Protein AF-A0A7C6IAJ1-F1 (afdb_monomer_lite)

pLDDT: mean 90.44, std 8.26, range [52.94, 97.19]

Structure (mmCIF, N/CA/C/O backbone):
data_AF-A0A7C6IAJ1-F1
#
_entry.id   AF-A0A7C6IAJ1-F1
#
loop_
_atom_site.group_PDB
_atom_site.id
_atom_site.type_symbol
_atom_site.label_atom_id
_atom_site.label_alt_id
_atom_site.label_comp_id
_atom_site.label_asym_id
_atom_site.label_entity_id
_atom_site.label_seq_id
_atom_site.pdbx_PDB_ins_code
_atom_site.Cartn_x
_atom_site.Cartn_y
_atom_site.Cartn_z
_atom_site.occupancy
_atom_site.B_iso_or_equiv
_atom_site.auth_seq_id
_atom_site.auth_comp_id
_atom_site.auth_asym_id
_atom_site.auth_atom_id
_atom_site.pdbx_PDB_model_num
ATOM 1 N N . MET A 1 1 ? -16.203 -4.344 -2.721 1.00 79.12 1 MET A N 1
ATOM 2 C CA . MET A 1 1 ? -14.735 -4.448 -2.666 1.00 79.12 1 MET A CA 1
ATOM 3 C C . MET A 1 1 ? -14.204 -3.120 -3.144 1.00 79.12 1 MET A C 1
ATOM 5 O O . MET A 1 1 ? -14.415 -2.802 -4.309 1.00 79.12 1 MET A O 1
ATOM 9 N N . THR A 1 2 ? -13.643 -2.338 -2.234 1.00 94.88 2 THR A N 1
ATOM 10 C CA . THR A 1 2 ? -13.069 -1.012 -2.494 1.00 94.88 2 THR A CA 1
ATOM 11 C C . THR A 1 2 ? -11.596 -1.133 -2.899 1.00 94.88 2 THR A C 1
ATOM 13 O O . THR A 1 2 ? -10.996 -2.207 -2.802 1.00 94.88 2 THR A O 1
ATOM 16 N N . ASN A 1 3 ? -10.980 -0.041 -3.347 1.00 95.81 3 ASN A N 1
ATOM 17 C CA . ASN A 1 3 ? -9.541 -0.021 -3.630 1.00 95.81 3 ASN A CA 1
ATOM 18 C C . ASN A 1 3 ? -8.709 -0.262 -2.361 1.00 95.81 3 ASN A C 1
ATOM 20 O O . ASN A 1 3 ? -7.708 -0.982 -2.396 1.00 95.81 3 ASN A O 1
ATOM 24 N N . ASN A 1 4 ? -9.178 0.246 -1.218 1.00 96.31 4 ASN A N 1
ATOM 25 C CA . ASN A 1 4 ? -8.613 -0.037 0.098 1.00 96.31 4 ASN A CA 1
ATOM 26 C C . ASN A 1 4 ? -8.662 -1.541 0.414 1.00 96.31 4 ASN A C 1
ATOM 28 O O . ASN A 1 4 ? -7.665 -2.097 0.876 1.00 96.31 4 ASN A O 1
ATOM 32 N N . ASP A 1 5 ? -9.770 -2.235 0.109 1.00 95.88 5 ASP A N 1
ATOM 33 C CA . ASP A 1 5 ? -9.856 -3.695 0.280 1.00 95.88 5 ASP A CA 1
ATOM 34 C C . ASP A 1 5 ? -8.795 -4.428 -0.544 1.00 95.88 5 ASP A C 1
ATOM 36 O O . ASP A 1 5 ? -8.183 -5.387 -0.066 1.00 95.88 5 ASP A O 1
ATOM 40 N N . VAL A 1 6 ? -8.566 -3.992 -1.787 1.00 95.94 6 VAL A N 1
ATOM 41 C CA . VAL A 1 6 ? -7.537 -4.572 -2.660 1.00 95.94 6 VAL A CA 1
ATOM 42 C C . VAL A 1 6 ? -6.149 -4.355 -2.059 1.00 95.94 6 VAL A C 1
ATOM 44 O O . VAL A 1 6 ? -5.395 -5.322 -1.941 1.00 95.94 6 VAL A O 1
ATOM 47 N N . LEU A 1 7 ? -5.825 -3.139 -1.606 1.00 95.06 7 LEU A N 1
ATOM 48 C CA . LEU A 1 7 ? -4.547 -2.841 -0.946 1.00 95.06 7 LEU A CA 1
ATOM 49 C C . LEU A 1 7 ? -4.334 -3.684 0.316 1.00 95.06 7 LEU A C 1
ATOM 51 O O . LEU A 1 7 ? -3.281 -4.309 0.462 1.00 95.06 7 LEU A O 1
ATOM 55 N N . LYS A 1 8 ? -5.335 -3.765 1.200 1.00 95.56 8 LYS A N 1
ATOM 56 C CA . LYS A 1 8 ? -5.281 -4.581 2.425 1.00 95.56 8 LYS A CA 1
ATOM 57 C C . LYS A 1 8 ? -5.062 -6.061 2.104 1.00 95.56 8 LYS A C 1
ATOM 59 O O . LYS A 1 8 ? -4.239 -6.718 2.741 1.00 95.56 8 LYS A O 1
ATOM 64 N N . ARG A 1 9 ? -5.755 -6.589 1.090 1.00 96.44 9 ARG A N 1
ATOM 65 C CA . ARG A 1 9 ? -5.593 -7.982 0.643 1.00 96.44 9 ARG A CA 1
ATOM 66 C C . ARG A 1 9 ? -4.210 -8.237 0.065 1.00 96.44 9 ARG A C 1
ATOM 68 O O . ARG A 1 9 ? -3.611 -9.246 0.412 1.00 96.44 9 ARG A O 1
ATOM 75 N N . LEU A 1 10 ? -3.688 -7.345 -0.776 1.00 95.62 10 LEU A N 1
ATOM 76 C CA . LEU A 1 10 ? -2.336 -7.473 -1.328 1.00 95.62 10 LEU A CA 1
ATOM 77 C C . LEU A 1 10 ? -1.286 -7.448 -0.217 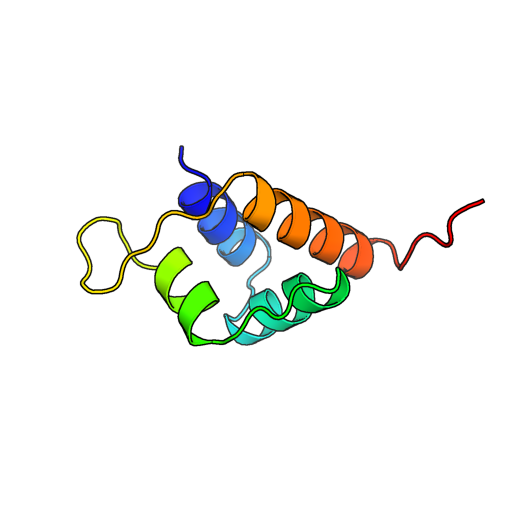1.00 95.62 10 LEU A C 1
ATOM 79 O O . LEU A 1 10 ? -0.400 -8.300 -0.201 1.00 95.62 10 LEU A O 1
ATOM 83 N N . ARG A 1 11 ? -1.433 -6.534 0.747 1.00 95.44 11 ARG A N 1
ATOM 84 C CA . ARG A 1 11 ? -0.577 -6.472 1.931 1.00 95.44 11 ARG A CA 1
ATOM 85 C C . ARG A 1 11 ? -0.571 -7.802 2.686 1.00 95.44 11 ARG A C 1
ATOM 87 O O . ARG A 1 11 ? 0.500 -8.297 3.010 1.00 95.44 11 ARG A O 1
ATOM 94 N N . TYR A 1 12 ? -1.743 -8.385 2.936 1.00 96.81 12 TYR A N 1
ATOM 95 C CA . TYR A 1 12 ? -1.861 -9.661 3.646 1.00 96.81 12 TYR A CA 1
ATOM 96 C C . TYR A 1 12 ? -1.304 -10.845 2.841 1.00 96.81 12 TYR A C 1
ATOM 98 O O . TYR A 1 12 ? -0.518 -11.627 3.361 1.00 96.81 12 TYR A O 1
ATOM 106 N N . VAL A 1 13 ? -1.670 -10.966 1.560 1.00 97.19 13 VAL A N 1
ATOM 107 C CA . VAL A 1 13 ? -1.258 -12.082 0.687 1.00 97.19 13 VAL A CA 1
ATOM 108 C C . VAL A 1 13 ? 0.259 -12.150 0.518 1.00 97.19 13 VAL A C 1
ATOM 110 O O . VAL A 1 13 ? 0.813 -13.243 0.420 1.00 97.19 13 VAL A O 1
ATOM 113 N N . PHE A 1 14 ? 0.931 -11.000 0.474 1.00 96.12 14 PHE A N 1
ATOM 114 C CA . PHE A 1 14 ? 2.383 -10.928 0.327 1.00 96.12 14 PHE A CA 1
ATOM 115 C C . PHE A 1 14 ? 3.142 -10.722 1.643 1.00 96.12 14 PHE A C 1
ATOM 117 O O . PHE A 1 14 ? 4.364 -10.597 1.596 1.00 96.12 14 PHE A O 1
ATOM 124 N N . ASP A 1 15 ? 2.442 -10.693 2.780 1.00 96.75 15 ASP A N 1
ATOM 125 C CA . ASP A 1 15 ? 3.010 -10.412 4.104 1.00 96.75 15 ASP A CA 1
ATOM 126 C C . ASP A 1 15 ? 3.861 -9.125 4.132 1.00 96.75 15 ASP A C 1
ATOM 128 O O . ASP A 1 15 ? 5.017 -9.089 4.556 1.00 96.75 15 ASP A O 1
ATOM 132 N N . TYR A 1 16 ? 3.299 -8.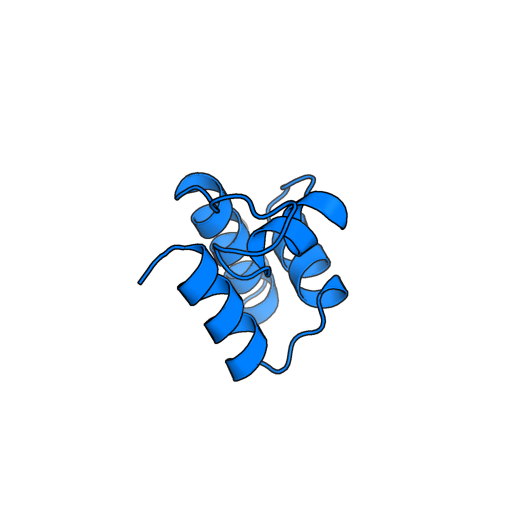038 3.598 1.00 96.25 16 TYR A N 1
ATOM 133 C CA . TYR A 1 16 ? 3.980 -6.750 3.522 1.00 96.25 16 TYR A CA 1
ATOM 134 C C . TYR A 1 16 ? 3.756 -5.887 4.766 1.00 96.25 16 TYR A C 1
ATOM 136 O O . TYR A 1 16 ? 2.641 -5.685 5.261 1.00 96.25 16 TYR A O 1
ATOM 144 N N . SER A 1 17 ? 4.850 -5.291 5.239 1.00 95.00 17 SER A N 1
ATOM 145 C CA . SER A 1 17 ? 4.795 -4.187 6.191 1.00 95.00 17 SER A CA 1
ATOM 146 C C . SER A 1 17 ? 4.278 -2.917 5.507 1.00 95.00 17 SER A C 1
ATOM 148 O O . SER A 1 17 ? 4.391 -2.761 4.290 1.00 95.00 17 SER A O 1
ATOM 150 N N . THR A 1 18 ? 3.747 -1.971 6.284 1.00 92.62 18 THR A N 1
ATOM 151 C CA . THR A 1 18 ? 3.340 -0.655 5.760 1.00 92.62 18 THR A CA 1
ATOM 152 C C . THR A 1 18 ? 4.506 0.052 5.064 1.00 92.62 18 THR A C 1
ATOM 154 O O . THR A 1 18 ? 4.338 0.572 3.966 1.00 92.62 18 THR A O 1
ATOM 157 N N . ASN A 1 19 ? 5.716 -0.036 5.630 1.00 93.88 19 ASN A N 1
ATOM 158 C CA . ASN A 1 19 ? 6.927 0.507 5.009 1.00 93.88 19 ASN A CA 1
ATOM 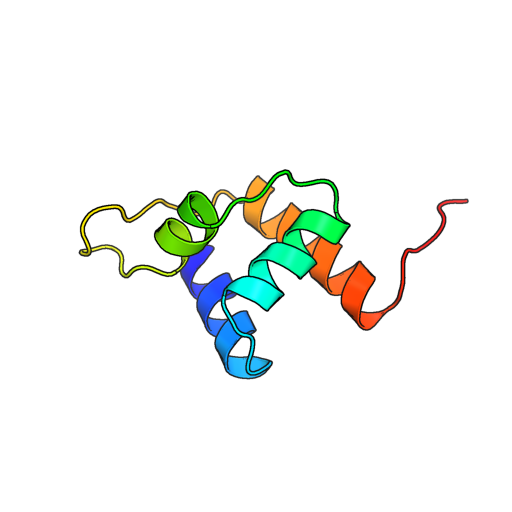159 C C . ASN A 1 19 ? 7.188 -0.111 3.632 1.00 93.88 19 ASN A C 1
ATOM 161 O O . ASN A 1 19 ? 7.454 0.617 2.681 1.00 93.88 19 ASN A O 1
ATOM 165 N N . LYS A 1 20 ? 7.028 -1.434 3.489 1.00 94.88 20 LYS A N 1
ATOM 166 C CA . LYS A 1 20 ? 7.194 -2.095 2.191 1.00 94.88 20 LYS A CA 1
ATOM 167 C C . LYS A 1 20 ? 6.139 -1.641 1.179 1.00 94.88 20 LYS A C 1
ATOM 169 O O . LYS A 1 20 ? 6.457 -1.468 0.008 1.00 94.88 20 LYS A O 1
ATOM 174 N N . MET A 1 21 ? 4.901 -1.405 1.614 1.00 94.50 21 MET A N 1
ATOM 175 C CA . MET A 1 21 ? 3.848 -0.860 0.745 1.00 94.50 21 MET A CA 1
ATOM 176 C C . MET A 1 21 ? 4.196 0.554 0.244 1.00 94.50 21 MET A C 1
ATOM 178 O O . MET A 1 21 ? 3.979 0.867 -0.928 1.00 94.50 21 MET A O 1
ATOM 182 N N . ILE A 1 22 ? 4.773 1.397 1.104 1.00 93.12 22 ILE A N 1
ATOM 183 C CA . ILE A 1 22 ? 5.242 2.745 0.741 1.00 93.12 22 ILE A CA 1
ATOM 184 C C . ILE A 1 22 ? 6.401 2.659 -0.252 1.00 93.12 22 ILE A C 1
ATOM 186 O O . ILE A 1 22 ? 6.355 3.303 -1.296 1.00 93.12 22 ILE A O 1
ATOM 190 N N . GLU A 1 23 ? 7.402 1.820 0.028 1.00 93.38 23 GLU A N 1
ATOM 191 C CA . GLU A 1 23 ? 8.522 1.574 -0.887 1.00 93.38 23 GLU A CA 1
ATOM 192 C C . GLU A 1 23 ? 8.023 1.169 -2.276 1.00 93.38 23 GLU A C 1
ATOM 194 O O . GLU A 1 23 ? 8.442 1.760 -3.267 1.00 93.38 23 GLU A O 1
ATOM 199 N N . ILE A 1 24 ? 7.080 0.221 -2.341 1.00 94.19 24 ILE A N 1
ATOM 200 C CA . ILE A 1 24 ? 6.469 -0.241 -3.592 1.00 94.19 24 ILE A CA 1
ATOM 201 C C . ILE A 1 24 ? 5.773 0.911 -4.323 1.00 94.19 24 ILE A C 1
ATOM 203 O O . ILE A 1 24 ? 6.002 1.087 -5.515 1.00 94.19 24 ILE A O 1
ATOM 207 N N . SER A 1 25 ? 4.970 1.719 -3.628 1.00 91.00 25 SER A N 1
ATOM 208 C CA . SER A 1 25 ? 4.285 2.877 -4.231 1.00 91.00 25 SER A CA 1
ATOM 209 C C . SER A 1 25 ? 5.279 3.857 -4.863 1.00 91.00 25 SER A C 1
ATOM 211 O O . SER A 1 25 ? 5.088 4.333 -5.984 1.00 91.00 25 SER A O 1
ATOM 213 N N . ASN A 1 26 ? 6.395 4.094 -4.173 1.00 90.88 26 ASN A N 1
ATOM 214 C CA . ASN A 1 26 ? 7.416 5.049 -4.590 1.00 90.88 26 ASN A CA 1
ATOM 215 C C . ASN A 1 26 ? 8.249 4.551 -5.787 1.00 90.88 26 ASN A C 1
ATOM 217 O O . ASN A 1 26 ? 8.833 5.362 -6.508 1.00 90.88 26 ASN A O 1
ATOM 221 N N . LEU A 1 27 ? 8.260 3.241 -6.077 1.00 91.00 27 LEU A N 1
ATOM 222 C CA . LEU A 1 27 ? 8.898 2.699 -7.289 1.00 91.00 27 LEU A CA 1
ATOM 223 C C . LEU A 1 27 ? 8.258 3.226 -8.581 1.00 91.00 27 LEU A C 1
ATOM 225 O O . LEU A 1 27 ? 8.943 3.305 -9.606 1.00 91.00 27 LEU A O 1
ATOM 229 N N . ALA A 1 28 ? 6.976 3.593 -8.538 1.00 86.62 28 ALA A N 1
ATOM 230 C CA . ALA A 1 28 ? 6.230 4.168 -9.656 1.00 86.62 28 ALA A CA 1
ATOM 231 C C . ALA A 1 28 ? 6.124 5.704 -9.589 1.00 86.62 28 ALA A C 1
ATOM 233 O O . ALA A 1 28 ? 5.209 6.279 -10.172 1.00 86.62 28 ALA A O 1
ATOM 234 N N . GLU A 1 29 ? 7.061 6.362 -8.891 1.00 74.44 29 GLU A N 1
ATOM 235 C CA . GLU A 1 29 ? 7.166 7.830 -8.786 1.00 74.44 29 GLU A CA 1
ATOM 236 C C . GLU A 1 29 ? 5.968 8.505 -8.094 1.00 74.44 29 GLU A C 1
ATOM 238 O O . GLU A 1 29 ? 5.751 9.712 -8.217 1.00 74.44 29 GLU A O 1
ATOM 243 N N . GLN A 1 30 ? 5.207 7.745 -7.304 1.00 69.50 30 GLN A N 1
ATOM 244 C CA . GLN A 1 30 ? 4.306 8.326 -6.316 1.00 69.50 30 GLN A CA 1
ATOM 245 C C . GLN A 1 30 ? 5.147 8.869 -5.159 1.00 69.50 30 GLN A C 1
ATOM 247 O O . GLN A 1 30 ? 6.038 8.182 -4.675 1.00 69.50 30 GLN A O 1
ATOM 252 N N . ASN A 1 31 ? 4.869 10.085 -4.685 1.00 70.94 31 ASN A N 1
ATOM 253 C CA . ASN A 1 31 ? 5.416 10.569 -3.413 1.00 70.94 31 ASN A CA 1
ATOM 254 C C . ASN A 1 31 ? 4.500 10.123 -2.266 1.00 70.94 31 ASN A C 1
ATOM 256 O O . ASN A 1 31 ? 3.972 10.954 -1.526 1.00 70.94 31 ASN A O 1
ATOM 260 N N . THR A 1 32 ? 4.246 8.819 -2.158 1.00 75.69 32 THR A N 1
ATOM 261 C CA . THR A 1 32 ? 3.407 8.283 -1.086 1.00 75.69 32 THR A CA 1
ATOM 262 C C . THR A 1 32 ? 4.184 8.364 0.224 1.00 75.69 32 THR A C 1
ATOM 264 O O . THR A 1 32 ? 5.337 7.934 0.314 1.00 75.69 32 THR A O 1
ATOM 267 N N . ASN A 1 33 ? 3.560 8.936 1.252 1.00 75.44 33 ASN A N 1
ATOM 268 C CA . ASN A 1 33 ? 4.131 9.055 2.590 1.00 75.44 33 ASN A CA 1
ATOM 269 C C . ASN A 1 33 ? 3.413 8.110 3.576 1.00 75.44 33 ASN A C 1
ATOM 271 O O . ASN A 1 33 ? 2.458 7.417 3.214 1.00 75.44 33 ASN A O 1
ATOM 275 N N . ASN A 1 34 ? 3.903 8.055 4.818 1.00 79.25 34 ASN A N 1
ATOM 276 C CA . ASN A 1 34 ? 3.316 7.205 5.860 1.00 79.25 34 ASN A CA 1
ATOM 277 C C . ASN A 1 34 ? 1.856 7.556 6.166 1.00 79.25 34 ASN A C 1
ATOM 279 O O . ASN A 1 34 ? 1.077 6.646 6.438 1.00 79.25 34 ASN A O 1
ATOM 283 N N . ASP A 1 35 ? 1.491 8.834 6.083 1.00 81.25 35 ASP A N 1
ATOM 284 C CA . ASP A 1 35 ? 0.156 9.303 6.446 1.00 81.25 35 ASP A CA 1
ATOM 285 C C . ASP A 1 35 ? -0.891 8.801 5.438 1.00 81.25 35 ASP A C 1
ATOM 287 O O . ASP A 1 35 ? -1.874 8.183 5.841 1.00 81.25 35 ASP A O 1
ATOM 291 N N . PHE A 1 36 ? -0.631 8.930 4.130 1.00 85.38 36 PHE A N 1
ATOM 292 C CA . PHE A 1 36 ? -1.537 8.430 3.084 1.00 85.38 36 PHE A CA 1
ATOM 293 C C . PHE A 1 36 ? -1.678 6.906 3.105 1.00 85.38 36 PHE A C 1
ATOM 295 O O . PHE A 1 36 ? -2.787 6.375 3.061 1.00 85.38 36 PHE A O 1
ATOM 302 N N . MET A 1 37 ? -0.560 6.175 3.202 1.00 89.69 37 MET A N 1
ATOM 303 C CA . MET A 1 37 ? -0.622 4.710 3.250 1.00 89.69 37 MET A CA 1
ATOM 304 C C . MET A 1 37 ? -1.303 4.221 4.534 1.00 89.69 37 MET A C 1
ATOM 306 O O . MET A 1 37 ? -2.014 3.218 4.506 1.00 89.69 37 MET A O 1
ATOM 310 N N . GLY A 1 38 ? -1.101 4.921 5.653 1.00 90.56 38 GLY A N 1
ATOM 311 C CA . GLY A 1 38 ? -1.808 4.667 6.902 1.00 90.56 38 GLY A CA 1
ATOM 312 C C . GLY A 1 38 ? -3.315 4.823 6.725 1.00 90.56 38 GLY A C 1
ATOM 313 O O . GLY A 1 38 ? -4.042 3.860 6.962 1.00 90.56 38 GLY A O 1
ATOM 314 N N . ALA A 1 39 ? -3.756 5.977 6.219 1.00 93.94 39 ALA A N 1
ATOM 315 C CA . ALA A 1 39 ? -5.163 6.295 5.983 1.00 93.94 39 ALA A CA 1
ATOM 316 C C . ALA A 1 39 ? -5.868 5.266 5.084 1.00 93.94 39 ALA A C 1
ATOM 318 O O . ALA A 1 39 ? -6.981 4.833 5.383 1.00 93.94 39 ALA A O 1
ATOM 319 N N . TRP A 1 40 ? -5.203 4.787 4.025 1.00 94.25 40 TRP A N 1
ATOM 320 C CA . TRP A 1 40 ? -5.785 3.782 3.128 1.00 94.25 40 TRP A CA 1
ATOM 321 C C . TRP A 1 40 ? -5.920 2.386 3.753 1.00 94.25 40 TRP A C 1
ATOM 323 O O . TRP A 1 40 ? -6.733 1.573 3.298 1.00 94.25 40 TRP A O 1
ATOM 333 N N . LEU A 1 41 ? -5.117 2.079 4.773 1.00 93.50 41 LEU A N 1
ATOM 334 C CA . LEU A 1 41 ? -5.109 0.781 5.450 1.00 93.50 41 LEU A CA 1
ATOM 335 C C . LEU A 1 41 ? -6.036 0.728 6.675 1.00 93.50 41 LEU A C 1
ATOM 337 O O . LEU A 1 41 ? -6.229 -0.368 7.208 1.00 93.50 41 LEU A O 1
ATOM 341 N N . LEU A 1 42 ? -6.633 1.853 7.074 1.00 94.62 42 LEU A N 1
ATOM 342 C CA . LEU A 1 42 ? -7.672 1.928 8.105 1.00 94.62 42 LEU A CA 1
ATOM 343 C C . LEU A 1 42 ? -9.002 1.333 7.622 1.00 94.62 42 LEU A C 1
ATOM 345 O O . LEU A 1 42 ? -9.255 1.207 6.418 1.00 94.62 42 LEU A O 1
ATOM 349 N N . GLN A 1 43 ? -9.849 0.902 8.551 1.00 91.38 43 GLN A N 1
ATOM 350 C CA . GLN A 1 43 ? -11.253 0.573 8.296 1.00 91.38 43 GLN A CA 1
ATOM 351 C C . GLN A 1 43 ? -12.063 1.839 8.008 1.00 91.38 43 GLN A C 1
ATOM 353 O O . GLN A 1 43 ? -11.686 2.928 8.422 1.00 91.38 43 GLN A O 1
ATOM 358 N N . GLU A 1 44 ? -13.171 1.686 7.283 1.00 89.56 44 GLU A N 1
ATOM 359 C CA . GLU A 1 44 ? -14.007 2.811 6.830 1.00 89.56 44 GLU A CA 1
ATOM 360 C C . GLU A 1 44 ? -14.602 3.636 7.987 1.00 89.56 44 GLU A C 1
ATOM 362 O O . GLU A 1 44 ? -14.969 4.792 7.800 1.00 89.56 44 GLU A O 1
ATOM 367 N N . ASP A 1 45 ? -14.698 3.052 9.182 1.00 91.75 45 ASP A N 1
ATOM 368 C CA . ASP A 1 45 ? -15.220 3.665 10.403 1.00 91.75 45 ASP A CA 1
ATOM 369 C C . ASP A 1 45 ? -14.136 4.238 11.337 1.00 91.75 45 ASP A C 1
ATOM 371 O O . ASP A 1 45 ? -14.469 4.849 12.354 1.00 91.75 45 ASP A O 1
ATOM 375 N N . GLU A 1 46 ? -12.851 4.073 11.011 1.00 93.88 46 GLU A N 1
ATOM 376 C CA . GLU A 1 46 ? -11.742 4.600 11.810 1.00 93.88 46 GLU A CA 1
ATOM 377 C C . GLU A 1 46 ? -11.452 6.078 11.489 1.00 93.88 46 GLU A C 1
ATOM 379 O O . GLU A 1 46 ? -11.508 6.531 10.344 1.00 93.88 46 GLU A O 1
ATOM 384 N N . GLU A 1 47 ? -11.108 6.853 12.522 1.00 93.81 47 GLU A N 1
ATOM 385 C CA . GLU A 1 47 ? -10.738 8.261 12.362 1.00 93.81 47 GLU A CA 1
ATOM 386 C C . GLU A 1 47 ? -9.477 8.398 11.495 1.00 93.81 47 GLU A C 1
ATOM 388 O O . GLU A 1 47 ? -8.458 7.757 11.751 1.00 93.81 47 GLU A O 1
ATOM 393 N N . GLY A 1 48 ? -9.548 9.253 10.471 1.00 92.06 48 GLY A N 1
ATOM 394 C CA . GLY A 1 48 ? -8.463 9.436 9.504 1.00 92.06 48 GLY A CA 1
ATOM 395 C C . GLY A 1 48 ? -8.488 8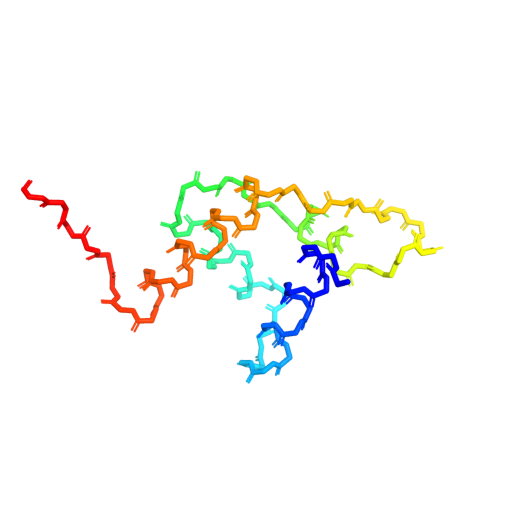.456 8.330 1.00 92.06 48 GLY A C 1
ATOM 396 O O . GLY A 1 48 ? -7.537 8.439 7.552 1.00 92.06 48 GLY A O 1
ATOM 397 N N . TYR A 1 49 ? -9.547 7.652 8.179 1.00 94.94 49 TYR A N 1
ATOM 398 C CA . TYR A 1 49 ? -9.770 6.868 6.967 1.00 94.94 49 TYR A CA 1
ATOM 399 C C . TYR A 1 49 ? -9.879 7.767 5.729 1.00 94.94 49 TYR A C 1
ATOM 401 O O . TYR A 1 49 ? -10.630 8.744 5.713 1.00 94.94 49 TYR A O 1
ATOM 409 N N . GLU A 1 50 ? -9.176 7.378 4.666 1.00 94.56 50 GLU A N 1
ATOM 410 C CA . GLU A 1 50 ? -9.314 7.981 3.343 1.00 94.56 50 GLU A CA 1
ATOM 411 C C . GLU A 1 50 ? -9.537 6.901 2.279 1.00 94.56 50 GLU A C 1
ATOM 413 O O . GLU A 1 50 ? -8.900 5.839 2.282 1.00 94.56 50 GLU A O 1
ATOM 418 N N . GLU A 1 51 ? -10.427 7.181 1.325 1.00 94.38 51 GLU A N 1
ATOM 419 C CA . GLU A 1 51 ? -10.626 6.311 0.168 1.00 94.38 51 GLU A CA 1
ATOM 420 C C . GLU A 1 51 ? -9.404 6.359 -0.758 1.00 94.38 51 GLU A C 1
ATOM 422 O O . GLU A 1 51 ? -8.933 7.420 -1.172 1.00 94.38 51 GLU A O 1
ATOM 427 N N . CYS A 1 52 ? -8.910 5.183 -1.135 1.00 94.00 52 CYS A N 1
ATOM 428 C CA . CYS A 1 52 ? -7.880 5.053 -2.151 1.00 94.00 52 CYS A CA 1
ATOM 429 C C . CYS A 1 52 ? -8.512 5.252 -3.535 1.00 94.00 52 CYS A C 1
ATOM 431 O O . CYS A 1 52 ? -9.391 4.492 -3.951 1.00 94.00 52 CYS A O 1
ATOM 433 N N . SER A 1 53 ? -8.063 6.262 -4.278 1.00 94.00 53 SER A N 1
ATOM 434 C CA . SER A 1 53 ? -8.581 6.506 -5.623 1.00 94.00 53 SER A CA 1
ATOM 435 C C . SER A 1 53 ? -8.121 5.431 -6.616 1.00 94.00 53 SER A C 1
ATOM 437 O O . SER A 1 53 ? -7.087 4.786 -6.430 1.00 94.00 53 SER A O 1
ATOM 439 N N . ASP A 1 54 ? -8.846 5.272 -7.728 1.00 94.94 54 ASP A N 1
ATOM 440 C CA . ASP A 1 54 ? -8.440 4.356 -8.807 1.00 94.94 54 ASP A CA 1
ATOM 441 C C . ASP A 1 54 ? -7.039 4.684 -9.338 1.00 94.94 54 ASP A C 1
ATOM 443 O O . ASP A 1 54 ? -6.260 3.794 -9.689 1.00 94.94 54 ASP A O 1
ATOM 447 N N . ARG A 1 55 ? -6.702 5.980 -9.373 1.00 92.06 55 ARG A N 1
ATOM 448 C CA . ARG A 1 55 ? -5.384 6.460 -9.787 1.00 92.06 55 ARG A CA 1
ATOM 449 C C . ARG A 1 55 ? -4.309 5.987 -8.817 1.00 92.06 55 ARG A C 1
ATOM 451 O O . ARG A 1 55 ? -3.282 5.491 -9.270 1.00 92.06 55 ARG A O 1
ATOM 458 N N . ASP A 1 56 ? -4.535 6.129 -7.517 1.00 92.00 56 ASP A N 1
ATOM 459 C CA . ASP A 1 56 ? -3.548 5.755 -6.505 1.00 92.00 56 ASP A CA 1
ATOM 460 C C . ASP A 1 56 ? -3.328 4.245 -6.465 1.00 92.00 56 ASP A C 1
ATOM 462 O O . ASP A 1 56 ? -2.182 3.790 -6.445 1.00 92.00 56 ASP A O 1
ATOM 466 N N . LEU A 1 57 ? -4.403 3.457 -6.562 1.00 94.62 57 LEU A N 1
ATOM 467 C CA . LEU A 1 57 ? -4.291 2.006 -6.674 1.00 94.62 57 LEU A CA 1
ATOM 468 C C . LEU A 1 57 ? -3.521 1.603 -7.939 1.00 94.62 57 LEU A C 1
ATOM 470 O O . LEU A 1 57 ? -2.651 0.735 -7.878 1.00 94.62 57 LEU A O 1
ATOM 474 N N . ALA A 1 58 ? -3.801 2.229 -9.084 1.00 93.94 58 ALA A N 1
ATOM 475 C CA . ALA A 1 58 ? -3.083 1.942 -10.324 1.00 93.94 58 ALA A CA 1
ATOM 476 C C . ALA A 1 58 ? -1.579 2.234 -10.200 1.00 93.94 58 ALA A C 1
ATOM 478 O O . ALA A 1 58 ? -0.757 1.445 -10.673 1.00 93.94 58 ALA A O 1
ATOM 479 N N . VAL A 1 59 ? -1.204 3.329 -9.533 1.00 92.12 59 VAL A N 1
ATOM 480 C CA . VAL A 1 59 ? 0.204 3.661 -9.286 1.00 92.12 59 VAL A CA 1
ATOM 481 C C . VAL A 1 59 ? 0.853 2.640 -8.348 1.00 92.12 59 VAL A C 1
ATOM 483 O O . VAL A 1 59 ? 1.922 2.125 -8.681 1.00 92.12 59 VAL A O 1
ATOM 486 N N . PHE A 1 60 ? 0.187 2.246 -7.257 1.00 94.62 60 PHE A N 1
ATOM 487 C CA . PHE A 1 60 ? 0.670 1.167 -6.390 1.00 94.62 60 PHE A CA 1
ATOM 488 C C . PHE A 1 60 ? 0.909 -0.132 -7.173 1.00 94.62 60 PHE A C 1
ATOM 490 O O . PHE A 1 60 ? 1.954 -0.767 -7.035 1.00 94.62 60 PHE A O 1
ATOM 497 N N . LEU A 1 61 ? -0.036 -0.529 -8.032 1.00 95.31 61 LEU A N 1
ATOM 498 C CA . LEU A 1 61 ? 0.076 -1.742 -8.845 1.00 95.31 61 LEU A CA 1
ATOM 499 C C . LEU A 1 61 ? 1.217 -1.660 -9.868 1.00 95.31 61 LEU A C 1
ATOM 501 O O . LEU A 1 61 ? 1.900 -2.660 -10.088 1.00 95.31 61 LEU A O 1
ATOM 505 N N . ASN A 1 62 ? 1.478 -0.487 -10.449 1.00 93.81 62 ASN A N 1
ATOM 506 C CA . ASN A 1 62 ? 2.669 -0.267 -11.274 1.00 93.81 62 ASN A CA 1
ATOM 507 C C . ASN A 1 62 ? 3.950 -0.441 -10.451 1.00 93.81 62 ASN A C 1
ATOM 509 O O . ASN A 1 62 ? 4.878 -1.118 -10.894 1.00 93.81 62 ASN A O 1
ATOM 513 N N . GLY A 1 63 ? 3.972 0.091 -9.229 1.00 94.44 63 GLY A N 1
ATOM 514 C CA . GLY A 1 63 ? 5.052 -0.125 -8.273 1.00 94.44 63 GLY A CA 1
ATOM 515 C C . GLY A 1 63 ? 5.267 -1.606 -7.968 1.00 94.44 63 GLY A C 1
ATOM 516 O O . GLY A 1 63 ? 6.392 -2.101 -7.989 1.00 94.44 63 GLY A O 1
ATOM 517 N N . LEU A 1 64 ? 4.180 -2.357 -7.774 1.00 95.50 64 LEU A N 1
ATOM 518 C CA . LEU A 1 64 ? 4.221 -3.795 -7.511 1.00 95.50 64 LEU A CA 1
ATOM 519 C C . LEU A 1 64 ? 4.737 -4.588 -8.720 1.00 95.50 64 LEU A C 1
ATOM 521 O O . LEU A 1 64 ? 5.478 -5.558 -8.556 1.00 95.50 64 LEU A O 1
ATOM 525 N N . ILE A 1 65 ? 4.370 -4.182 -9.938 1.00 94.88 65 ILE A N 1
ATOM 526 C CA . ILE A 1 65 ? 4.922 -4.755 -11.170 1.00 94.88 65 ILE A CA 1
ATOM 527 C C . ILE A 1 65 ? 6.433 -4.527 -11.215 1.00 94.88 65 ILE A C 1
ATOM 529 O O . ILE A 1 65 ? 7.163 -5.482 -11.476 1.00 94.88 65 ILE A O 1
ATOM 533 N N . ILE A 1 66 ? 6.896 -3.310 -10.917 1.00 94.38 66 ILE A N 1
ATOM 534 C CA . ILE A 1 66 ? 8.325 -2.978 -10.873 1.00 94.38 66 ILE A CA 1
ATOM 535 C C . ILE A 1 66 ? 9.049 -3.826 -9.820 1.00 94.38 66 ILE A C 1
ATOM 537 O O . ILE A 1 66 ? 10.079 -4.418 -10.125 1.00 94.38 66 ILE A O 1
ATOM 541 N N . GLU A 1 67 ? 8.494 -3.952 -8.615 1.00 94.94 67 GLU A N 1
ATOM 542 C CA . GLU A 1 67 ? 9.058 -4.775 -7.537 1.00 94.94 67 GLU A CA 1
ATOM 543 C C . GLU A 1 67 ? 9.194 -6.251 -7.943 1.00 94.94 67 GLU A C 1
ATOM 545 O O . GLU A 1 67 ? 10.203 -6.893 -7.660 1.00 94.94 67 GLU A O 1
ATOM 550 N N . LYS A 1 68 ? 8.175 -6.822 -8.598 1.00 94.88 68 LYS A N 1
ATOM 551 C CA . LYS A 1 68 ? 8.138 -8.262 -8.907 1.00 94.88 68 LYS A CA 1
ATOM 552 C C . LYS A 1 68 ? 8.807 -8.640 -10.221 1.00 94.88 68 LYS A C 1
ATOM 554 O O . LYS A 1 68 ? 9.222 -9.786 -10.372 1.00 94.88 68 LYS A O 1
ATOM 559 N N . ARG A 1 69 ? 8.833 -7.734 -11.196 1.00 94.38 69 ARG A N 1
ATOM 560 C CA . ARG A 1 69 ? 9.268 -8.019 -12.574 1.00 94.38 69 ARG A CA 1
ATOM 561 C C . ARG A 1 69 ? 10.436 -7.143 -13.027 1.00 94.38 69 ARG A C 1
ATOM 563 O O . ARG A 1 69 ? 10.937 -7.359 -14.125 1.00 94.38 69 ARG A O 1
ATOM 570 N N . GLY A 1 70 ? 10.875 -6.202 -12.194 1.00 90.38 70 GLY A N 1
ATOM 571 C CA . GLY A 1 70 ? 11.826 -5.160 -12.562 1.00 90.38 70 GLY A CA 1
ATOM 572 C C . GLY A 1 70 ? 11.152 -4.003 -13.299 1.00 90.38 70 GLY A C 1
ATOM 573 O O . GLY A 1 70 ? 10.033 -4.125 -13.812 1.00 90.38 70 GLY A O 1
ATOM 574 N N . ARG A 1 71 ? 11.843 -2.857 -13.368 1.00 86.69 71 ARG A N 1
ATOM 575 C CA . ARG A 1 71 ? 11.425 -1.771 -14.259 1.00 86.69 71 ARG A CA 1
ATOM 576 C C . ARG A 1 71 ? 11.494 -2.286 -15.687 1.00 86.69 71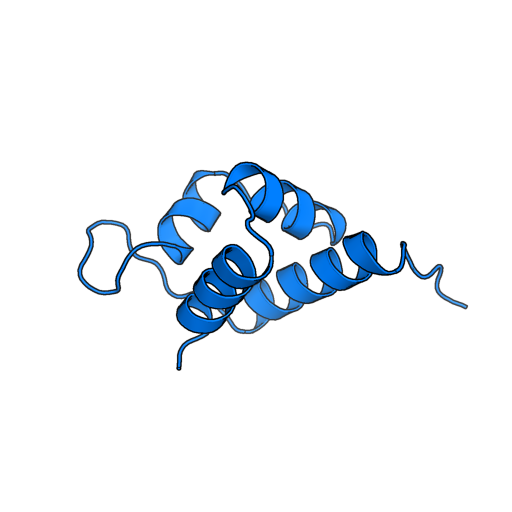 ARG A C 1
ATOM 578 O O . ARG A 1 71 ? 12.527 -2.774 -16.133 1.00 86.69 71 ARG A O 1
ATOM 585 N N . LYS A 1 72 ? 10.373 -2.189 -16.393 1.00 79.69 72 LYS A N 1
ATOM 586 C CA . LYS A 1 72 ? 10.387 -2.355 -17.834 1.00 79.69 72 LYS A CA 1
ATOM 587 C C . LYS A 1 72 ? 10.885 -1.039 -18.403 1.00 79.69 72 LYS A C 1
ATOM 589 O O . LYS A 1 72 ? 10.145 -0.058 -18.382 1.00 79.69 72 LYS A O 1
ATOM 594 N N . ASP A 1 73 ? 12.117 -1.029 -18.886 1.00 70.94 73 ASP A N 1
ATOM 595 C CA . ASP A 1 73 ? 12.547 0.041 -19.773 1.00 70.94 73 ASP A CA 1
ATOM 596 C C . ASP A 1 73 ? 11.571 0.045 -20.961 1.00 70.94 73 ASP A C 1
ATOM 598 O O . ASP A 1 73 ? 11.252 -1.007 -21.532 1.00 70.94 73 ASP A O 1
ATOM 602 N N . GLY A 1 74 ? 10.971 1.207 -21.234 1.00 72.38 74 GLY A N 1
ATOM 603 C CA . GLY A 1 74 ? 10.114 1.394 -22.406 1.00 72.38 74 GLY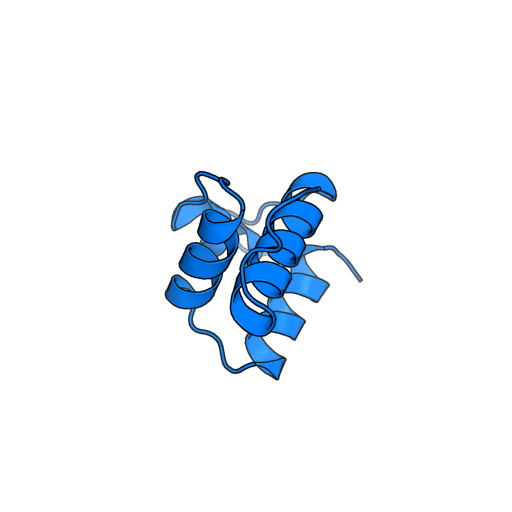 A CA 1
ATOM 604 C C . GLY A 1 74 ? 10.877 1.078 -23.703 1.00 72.38 74 GLY A C 1
ATOM 605 O O . GLY A 1 74 ? 12.080 0.829 -23.640 1.00 72.38 74 GLY A O 1
ATOM 606 N N . PRO A 1 75 ? 10.202 1.035 -24.867 1.00 52.94 75 PRO A N 1
ATOM 607 C CA . PRO A 1 75 ? 10.902 0.834 -26.137 1.00 52.94 75 PRO A CA 1
ATOM 608 C C . PRO A 1 75 ? 12.061 1.821 -26.332 1.00 52.94 75 PRO A C 1
ATOM 610 O O . PRO A 1 75 ? 11.936 2.977 -25.865 1.00 52.94 75 PRO A O 1
#

Sequence (75 aa):
MTNNDVLKRLRYVFDYSTNKMIEISNLAEQNTNNDFMGAWLLQEDEEGYEECSDRDLAVFLNGLIIEKRGRKDGP

Secondary structure (DSSP, 8-state):
--HHHHHHHHHHHTT--HHHHHHHHHHTT----HHHHHHHHS-TTSTT--PPPHHHHHHHHHHHHHHHH------

Foldseek 3Di:
DALLVVLLVVCVVVVHDLVRLCQLLCQLVDPDDSLNSVQSNDDPPDPSHDGQDPVSSVSSVLSVCCVPPNDDDDD

Radius of gyration: 12.23 Å; chains: 1; bounding box: 28×23×38 Å